Protein AF-A0A317KFL9-F1 (afdb_monomer)

pLDDT: mean 91.04, std 8.73, range [56.0, 98.06]

Nearest PDB structures (foldseek):
  8q3k-assembly1_C  TM=4.681E-01  e=5.231E-02  African swine fever virus BA71V
  2qsr-assembly1_A  TM=5.604E-01  e=4.562E-01  Streptococcus pneumoniae R6
  6ofq-assembly1_A  TM=3.451E-01  e=5.900E-02  Helicobacter pylori SS1
  7ofz-assembly2_A  TM=4.888E-01  e=5.804E-01  Haemophilus influenzae 86-028NP
  5k9f-assembly1_A  TM=3.142E-01  e=2.459E+00  Paraburkholderia xenovorans LB400

Mean predicted aligned error: 4.04 Å

Structure (mmCIF, N/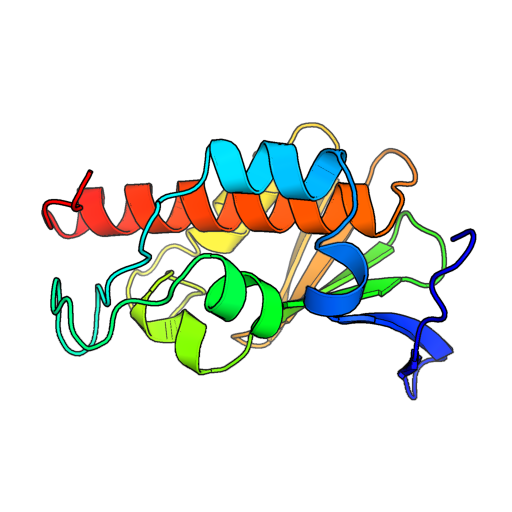CA/C/O backbone):
data_AF-A0A317KFL9-F1
#
_entry.id   AF-A0A317KFL9-F1
#
loop_
_atom_site.group_PDB
_atom_site.id
_atom_site.type_symbol
_atom_site.label_atom_id
_atom_site.label_alt_id
_atom_site.label_comp_id
_atom_site.label_asym_id
_atom_site.label_entity_id
_atom_site.label_seq_id
_atom_site.pdbx_PDB_ins_code
_atom_site.Cartn_x
_atom_site.Cartn_y
_atom_site.Cartn_z
_atom_site.occupancy
_atom_site.B_iso_or_equiv
_atom_site.auth_seq_id
_atom_site.auth_comp_id
_atom_site.auth_asym_id
_atom_site.auth_atom_id
_atom_site.pdbx_PDB_model_num
ATOM 1 N N . MET A 1 1 ? 5.208 6.339 -17.687 1.00 72.38 1 MET A N 1
ATOM 2 C CA . MET A 1 1 ? 3.810 6.083 -18.133 1.00 72.38 1 MET A CA 1
ATOM 3 C C . MET A 1 1 ? 3.265 7.287 -18.900 1.00 72.38 1 MET A C 1
ATOM 5 O O . MET A 1 1 ? 3.718 8.389 -18.623 1.00 72.38 1 MET A O 1
ATOM 9 N N . PRO A 1 2 ? 2.286 7.146 -19.816 1.00 74.88 2 PRO A N 1
ATOM 10 C CA . PRO A 1 2 ? 1.700 8.299 -20.504 1.00 74.88 2 PRO A CA 1
ATOM 11 C C . PRO A 1 2 ? 1.045 9.293 -19.529 1.00 74.88 2 PRO A C 1
ATOM 13 O O . PRO A 1 2 ? 0.145 8.925 -18.770 1.00 74.88 2 PRO A O 1
ATOM 16 N N . GLY A 1 3 ? 1.491 10.551 -19.559 1.00 77.56 3 GLY A N 1
ATOM 17 C CA . GLY A 1 3 ? 0.897 11.655 -18.794 1.00 77.56 3 GLY A CA 1
ATOM 18 C C . GLY A 1 3 ? 1.253 11.715 -17.304 1.00 77.56 3 GLY A C 1
ATOM 19 O O . GLY A 1 3 ? 0.656 12.516 -16.598 1.00 77.56 3 GLY A O 1
ATOM 20 N N . VAL A 1 4 ? 2.190 10.891 -16.822 1.00 84.75 4 VAL A N 1
ATOM 21 C CA . VAL A 1 4 ? 2.747 10.984 -15.459 1.00 84.75 4 VAL A CA 1
ATOM 22 C C . VAL A 1 4 ? 4.265 10.986 -15.566 1.00 84.75 4 VAL A C 1
ATOM 24 O O . VAL A 1 4 ? 4.839 10.050 -16.130 1.00 84.75 4 VAL A O 1
ATOM 27 N N . SER A 1 5 ? 4.884 12.036 -15.034 1.00 88.50 5 SER A N 1
ATOM 28 C CA . SER A 1 5 ? 6.337 12.180 -14.966 1.00 88.50 5 SER A CA 1
ATOM 29 C C . SER A 1 5 ? 6.821 11.731 -13.588 1.00 88.50 5 SER A C 1
ATOM 31 O O . SER A 1 5 ? 6.360 12.313 -12.606 1.00 88.50 5 SER A O 1
ATOM 33 N N . PRO A 1 6 ? 7.706 10.725 -13.498 1.00 91.88 6 PRO A N 1
ATOM 34 C CA . PRO A 1 6 ? 8.321 10.354 -12.232 1.00 91.88 6 PRO A CA 1
ATOM 35 C C . PRO A 1 6 ? 9.338 11.406 -11.778 1.00 91.88 6 PRO A C 1
ATOM 37 O O . PRO A 1 6 ? 9.887 12.153 -12.599 1.00 91.88 6 PRO A O 1
ATOM 40 N N . SER A 1 7 ? 9.625 11.433 -10.480 1.00 91.94 7 SER A N 1
ATOM 41 C CA . SER A 1 7 ? 10.897 11.955 -9.979 1.00 91.94 7 SER A CA 1
ATOM 42 C C . SER A 1 7 ? 11.996 10.918 -10.222 1.00 91.94 7 SER A C 1
ATOM 44 O O . SER A 1 7 ? 11.726 9.759 -10.541 1.00 91.94 7 SER A O 1
ATOM 46 N N . ARG A 1 8 ? 13.261 11.335 -10.124 1.00 91.06 8 ARG A N 1
ATOM 47 C CA . ARG A 1 8 ? 14.389 10.415 -10.272 1.00 91.06 8 ARG A CA 1
ATOM 48 C C . ARG A 1 8 ? 15.178 10.336 -8.981 1.00 91.06 8 ARG A C 1
ATOM 50 O O . ARG A 1 8 ? 15.682 11.358 -8.515 1.00 91.06 8 ARG A O 1
ATOM 57 N N . SER A 1 9 ? 15.316 9.126 -8.456 1.00 88.19 9 SER A N 1
ATOM 58 C CA . SER A 1 9 ? 16.104 8.865 -7.258 1.00 88.19 9 SER A CA 1
ATOM 59 C C . SER A 1 9 ? 17.596 9.083 -7.519 1.00 88.19 9 SER A C 1
ATOM 61 O O . SER A 1 9 ? 18.064 9.042 -8.664 1.00 88.19 9 SER A O 1
ATOM 63 N N . TYR A 1 10 ? 18.387 9.247 -6.453 1.00 78.94 10 TYR A N 1
ATOM 64 C CA . TYR A 1 10 ? 19.853 9.311 -6.559 1.00 78.94 10 TYR A CA 1
ATOM 65 C C . TYR A 1 10 ? 20.453 8.048 -7.204 1.00 78.94 10 TYR A C 1
ATOM 67 O O . TYR A 1 10 ? 21.476 8.109 -7.882 1.00 78.94 10 TYR A O 1
ATOM 75 N N . GLN A 1 11 ? 19.782 6.907 -7.038 1.00 80.06 11 GLN A N 1
ATOM 76 C CA . GLN A 1 11 ? 20.177 5.620 -7.611 1.00 80.06 11 GLN A CA 1
ATOM 77 C C . GLN A 1 11 ? 19.700 5.452 -9.066 1.00 80.06 11 GL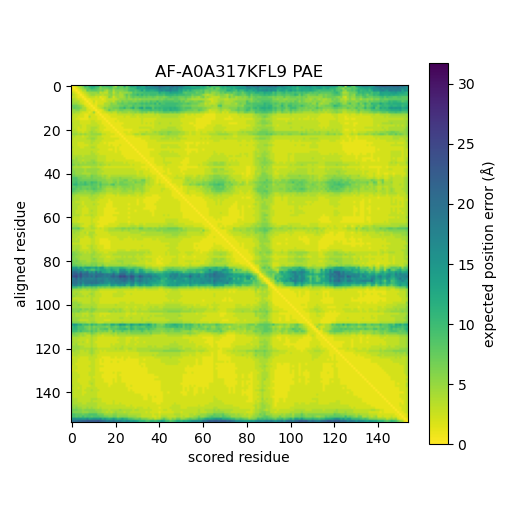N A C 1
ATOM 79 O O . GLN A 1 11 ? 19.925 4.415 -9.687 1.00 80.06 11 GLN A O 1
ATOM 84 N N . GLY A 1 12 ? 19.057 6.478 -9.631 1.00 87.62 12 GLY A N 1
ATOM 85 C CA . GLY A 1 12 ? 18.637 6.534 -11.026 1.00 87.62 12 GLY A CA 1
ATOM 86 C C . GLY A 1 12 ? 17.289 5.882 -11.319 1.00 87.62 12 GLY A C 1
ATOM 87 O O . GLY A 1 12 ? 16.972 5.745 -12.505 1.00 87.62 12 GLY A O 1
ATOM 88 N N . TRP A 1 13 ? 16.528 5.513 -10.285 1.00 91.69 13 TRP A N 1
ATOM 89 C CA . TRP A 1 13 ? 15.209 4.887 -10.397 1.00 91.69 13 TRP A CA 1
ATOM 90 C C . TRP A 1 13 ? 14.130 5.937 -10.648 1.00 91.69 13 TRP A C 1
ATOM 92 O O . TRP A 1 13 ? 14.246 7.067 -10.175 1.00 91.69 13 TRP A O 1
ATOM 102 N N . ASP A 1 14 ? 13.091 5.549 -11.380 1.00 95.25 14 ASP A N 1
ATOM 103 C CA . ASP A 1 14 ? 11.888 6.353 -11.556 1.00 95.25 14 ASP A CA 1
ATOM 104 C C . ASP A 1 14 ? 10.980 6.157 -10.337 1.00 95.25 14 ASP A C 1
ATOM 106 O O . ASP A 1 14 ? 10.535 5.038 -10.074 1.00 95.25 14 ASP A O 1
ATOM 110 N N . GLU A 1 15 ? 10.696 7.238 -9.619 1.00 96.12 15 GLU A N 1
ATOM 111 C CA . GLU A 1 15 ? 9.863 7.264 -8.416 1.00 96.12 15 GLU A CA 1
ATOM 112 C C . GLU A 1 15 ? 8.511 7.930 -8.692 1.00 96.12 15 GLU A C 1
ATOM 114 O O . GLU A 1 15 ? 8.403 8.922 -9.420 1.00 96.12 15 GLU A O 1
ATOM 119 N N . TYR A 1 16 ? 7.460 7.355 -8.116 1.00 96.31 16 TYR A N 1
ATOM 120 C CA . TYR A 1 16 ? 6.084 7.786 -8.293 1.00 96.31 16 TYR A CA 1
ATOM 121 C C . TYR A 1 16 ? 5.406 7.895 -6.930 1.00 96.31 16 TYR A C 1
ATOM 123 O O . TYR A 1 16 ? 5.142 6.880 -6.283 1.00 96.31 16 TYR A O 1
ATOM 131 N N .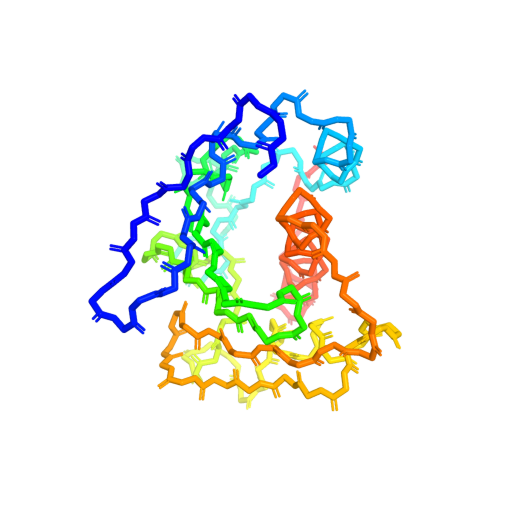 ASP A 1 17 ? 5.073 9.119 -6.534 1.00 96.25 17 ASP A N 1
ATOM 132 C CA . ASP A 1 17 ? 4.255 9.360 -5.348 1.00 96.25 17 ASP A CA 1
ATOM 133 C C . ASP A 1 17 ? 2.807 8.940 -5.612 1.00 96.25 17 ASP A C 1
ATOM 135 O O . ASP A 1 17 ? 2.249 9.191 -6.691 1.00 96.25 17 ASP A O 1
ATOM 139 N N . GLY A 1 18 ? 2.169 8.327 -4.617 1.00 96.06 18 GLY A N 1
ATOM 140 C CA . GLY A 1 18 ? 0.814 7.797 -4.733 1.00 96.06 18 GLY A CA 1
ATOM 141 C C . GLY A 1 18 ? -0.224 8.793 -5.271 1.00 96.06 18 GLY A C 1
ATOM 142 O O . GLY A 1 18 ? -1.002 8.413 -6.159 1.00 96.06 18 GLY A O 1
ATOM 143 N N . PRO A 1 19 ? -0.223 10.084 -4.872 1.00 96.12 19 PRO A N 1
ATOM 144 C CA . PRO A 1 19 ? -1.169 11.068 -5.395 1.00 96.12 19 PRO A CA 1
ATOM 145 C C . PRO A 1 19 ? -1.099 11.257 -6.917 1.00 96.12 19 PRO A C 1
ATOM 147 O O . PRO A 1 19 ? -2.136 11.479 -7.547 1.00 96.12 19 PRO A O 1
ATOM 150 N N . LEU A 1 20 ? 0.078 11.092 -7.537 1.00 94.50 20 LEU A N 1
ATOM 151 C CA . LEU A 1 20 ? 0.252 11.195 -8.996 1.00 94.50 20 LEU A CA 1
ATOM 152 C C . LEU A 1 20 ? -0.481 10.084 -9.760 1.00 94.50 20 LEU A C 1
ATOM 154 O O . LEU A 1 20 ? -0.744 10.205 -10.961 1.00 94.50 20 LEU A O 1
ATOM 158 N N . LEU A 1 21 ? -0.802 8.989 -9.074 1.00 94.31 21 LEU A N 1
ATOM 159 C CA . LEU A 1 21 ? -1.409 7.789 -9.640 1.00 94.31 21 LEU A CA 1
ATOM 160 C C . LEU A 1 21 ? -2.875 7.600 -9.217 1.00 94.31 21 LEU A C 1
ATOM 162 O O . LEU A 1 21 ? -3.555 6.738 -9.772 1.00 94.31 21 LEU A O 1
ATOM 166 N N . SER A 1 22 ? -3.386 8.437 -8.312 1.00 91.69 22 SER A N 1
ATOM 167 C CA . SER A 1 22 ? -4.754 8.386 -7.764 1.00 91.69 22 SER A CA 1
ATOM 168 C C . SER A 1 22 ? -5.861 8.328 -8.830 1.00 91.69 22 SER A C 1
ATOM 170 O O . SER A 1 22 ? -6.824 7.575 -8.699 1.00 91.69 22 SER A O 1
ATOM 172 N N . GLY A 1 23 ? -5.703 9.063 -9.937 1.00 90.50 23 GLY A N 1
ATOM 173 C CA . GLY A 1 23 ? -6.673 9.114 -11.039 1.00 90.50 23 GLY A CA 1
ATOM 174 C C . GLY A 1 23 ? -6.691 7.882 -11.954 1.00 90.50 23 GLY A C 1
ATOM 175 O O . GLY A 1 23 ? -7.423 7.863 -12.946 1.00 90.50 23 GLY A O 1
ATOM 176 N N . ARG A 1 24 ? -5.867 6.861 -11.690 1.00 95.56 24 ARG A N 1
ATOM 177 C CA . ARG A 1 24 ? -5.803 5.639 -12.504 1.00 95.56 24 ARG A CA 1
ATOM 178 C C . ARG A 1 24 ? -6.871 4.646 -12.061 1.00 95.56 24 ARG A C 1
ATOM 180 O O . ARG A 1 24 ? -7.046 4.389 -10.875 1.00 95.56 24 ARG A O 1
ATOM 187 N N . SER A 1 25 ? -7.550 4.028 -13.028 1.00 96.31 25 SER A N 1
ATOM 188 C CA . SER A 1 25 ? -8.648 3.087 -12.763 1.00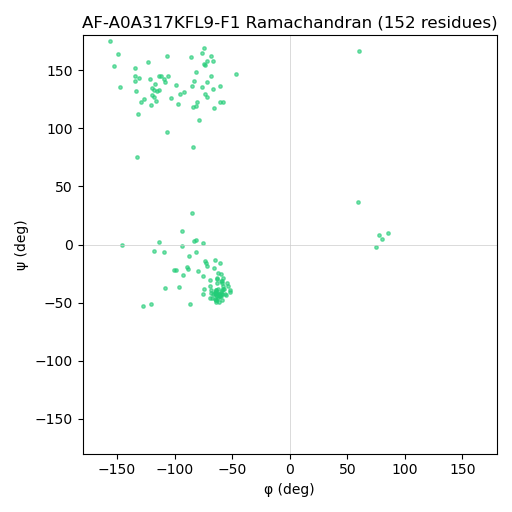 96.31 25 SER A CA 1
ATOM 189 C C . SER A 1 25 ? -8.226 1.902 -11.892 1.00 96.31 25 SER A C 1
ATOM 191 O O . SER A 1 25 ? -9.005 1.459 -11.055 1.00 96.31 25 SER A O 1
ATOM 193 N N . THR A 1 26 ? -6.995 1.413 -12.059 1.00 96.62 26 THR A N 1
ATOM 194 C CA . THR A 1 26 ? -6.427 0.321 -11.253 1.00 96.62 26 THR A CA 1
ATOM 195 C C . THR A 1 26 ? -6.320 0.708 -9.776 1.00 96.62 26 THR A C 1
ATOM 197 O O . THR A 1 26 ? -6.768 -0.040 -8.909 1.00 96.62 26 THR A O 1
ATOM 200 N N . VAL A 1 27 ? -5.806 1.910 -9.499 1.00 97.19 27 VAL A N 1
ATOM 201 C CA . VAL A 1 27 ? -5.646 2.451 -8.141 1.00 97.19 27 VAL A CA 1
ATOM 202 C C . VAL A 1 27 ? -7.012 2.728 -7.519 1.00 97.19 27 VAL A C 1
ATOM 204 O O . VAL A 1 27 ? -7.286 2.281 -6.409 1.00 97.19 27 VAL A O 1
ATOM 207 N N . ALA A 1 28 ? -7.919 3.362 -8.266 1.00 96.56 28 ALA A N 1
ATOM 208 C CA . ALA A 1 28 ? -9.287 3.610 -7.815 1.00 96.56 28 ALA A CA 1
ATOM 209 C C . ALA A 1 28 ? -10.032 2.311 -7.452 1.00 96.56 28 ALA A C 1
ATOM 211 O O . ALA A 1 28 ? -10.768 2.268 -6.466 1.00 96.56 28 ALA A O 1
ATOM 212 N N . ALA A 1 29 ? -9.826 1.232 -8.216 1.00 97.38 29 ALA A N 1
ATOM 213 C CA . ALA A 1 29 ? -10.423 -0.067 -7.924 1.00 97.38 29 ALA A CA 1
ATOM 214 C C . ALA A 1 29 ? -9.855 -0.707 -6.646 1.00 97.38 29 ALA A C 1
ATOM 216 O O . ALA A 1 29 ? -10.622 -1.304 -5.890 1.00 97.38 29 ALA A O 1
ATOM 217 N N . ALA A 1 30 ? -8.545 -0.591 -6.397 1.00 97.56 30 ALA A N 1
ATOM 218 C CA . ALA A 1 30 ? -7.925 -1.049 -5.150 1.00 97.56 30 ALA A CA 1
ATOM 219 C C . ALA A 1 30 ? -8.446 -0.254 -3.948 1.00 97.56 30 ALA A C 1
ATOM 221 O O . ALA A 1 30 ? -8.958 -0.834 -2.992 1.00 97.56 30 ALA A O 1
ATOM 222 N N . LEU A 1 31 ? -8.468 1.077 -4.055 1.00 96.50 31 LEU A N 1
ATOM 223 C CA . LEU A 1 31 ? -9.039 1.947 -3.030 1.00 96.50 31 LEU A CA 1
ATOM 224 C C . LEU A 1 31 ? -10.502 1.625 -2.734 1.00 96.50 31 LEU A C 1
ATOM 226 O O . LEU A 1 31 ? -10.901 1.639 -1.577 1.00 96.50 31 LEU A O 1
ATOM 230 N N . ALA A 1 32 ? -11.314 1.289 -3.739 1.00 95.94 32 ALA A N 1
ATOM 231 C CA . ALA A 1 32 ? -12.709 0.917 -3.514 1.00 95.94 32 ALA A CA 1
ATOM 232 C C . ALA A 1 32 ? -12.866 -0.310 -2.592 1.00 95.94 32 ALA A C 1
ATOM 234 O O . ALA A 1 32 ? -13.846 -0.369 -1.847 1.00 95.94 32 ALA A O 1
ATOM 235 N N . ARG A 1 33 ? -11.905 -1.249 -2.613 1.00 95.38 33 ARG A N 1
ATOM 236 C CA . ARG A 1 33 ? -11.854 -2.447 -1.750 1.00 95.38 33 ARG A CA 1
ATOM 237 C C . ARG A 1 33 ? -11.127 -2.220 -0.420 1.00 95.38 33 ARG A C 1
ATOM 239 O O . ARG A 1 33 ? -11.288 -3.018 0.510 1.00 95.38 33 ARG A O 1
ATOM 246 N N . ALA A 1 34 ? -10.308 -1.177 -0.334 1.00 95.56 34 ALA A N 1
ATOM 247 C CA . ALA A 1 34 ? -9.597 -0.804 0.881 1.00 95.56 34 ALA A CA 1
ATOM 248 C C . ALA A 1 34 ? -10.575 -0.342 1.978 1.00 95.56 34 ALA A C 1
ATOM 250 O O . ALA A 1 34 ? -11.689 0.097 1.661 1.00 95.56 34 ALA A O 1
ATOM 251 N N . PRO A 1 35 ? -10.188 -0.396 3.264 1.00 94.75 35 PRO A N 1
ATOM 252 C CA . PRO A 1 35 ? -10.887 0.326 4.321 1.00 94.75 35 PRO A CA 1
ATOM 253 C C . PRO A 1 35 ? -11.174 1.780 3.921 1.00 94.75 35 PRO A C 1
ATOM 255 O O . PRO A 1 35 ? -10.427 2.406 3.161 1.00 94.75 35 PRO A O 1
ATOM 258 N N . ARG A 1 36 ? -12.300 2.326 4.385 1.00 92.88 36 ARG A N 1
ATOM 259 C CA . ARG A 1 36 ? -12.594 3.758 4.198 1.00 92.88 36 ARG A CA 1
ATOM 260 C C . ARG A 1 36 ? -11.669 4.625 5.037 1.00 92.88 36 ARG A C 1
ATOM 262 O O . ARG A 1 36 ? -11.297 5.714 4.606 1.00 92.88 36 ARG A O 1
ATOM 269 N N . ARG A 1 37 ? -11.341 4.119 6.222 1.00 93.88 37 ARG A N 1
ATOM 270 C CA . ARG A 1 37 ? -10.421 4.702 7.182 1.00 93.88 37 ARG A CA 1
ATOM 271 C C . ARG A 1 37 ? -9.493 3.622 7.694 1.00 93.88 37 ARG A C 1
ATOM 273 O O . ARG A 1 37 ? -9.920 2.494 7.926 1.00 93.88 37 ARG A O 1
ATOM 280 N N . PHE A 1 38 ? -8.248 4.006 7.859 1.00 95.31 38 PHE A N 1
ATOM 281 C CA . PHE A 1 38 ? -7.189 3.196 8.412 1.00 95.31 38 PHE A CA 1
ATOM 282 C C . PHE A 1 38 ? -6.907 3.732 9.812 1.00 95.31 38 PHE A C 1
ATOM 284 O O . PHE A 1 38 ? -6.262 4.765 9.961 1.00 95.31 38 PHE A O 1
ATOM 291 N N . VAL A 1 39 ? -7.500 3.097 10.822 1.00 94.69 39 VAL A N 1
ATOM 292 C CA . VAL A 1 39 ? -7.388 3.551 12.217 1.00 94.69 39 VAL A CA 1
ATOM 293 C C . VAL A 1 39 ? -6.005 3.237 12.780 1.00 94.69 39 VAL A C 1
ATOM 295 O O . VAL A 1 39 ? -5.352 2.290 12.343 1.00 94.69 39 VAL A O 1
ATOM 298 N N . ASP A 1 40 ? -5.574 4.007 13.770 1.00 92.94 40 ASP A N 1
ATOM 299 C CA . ASP A 1 40 ? -4.423 3.634 14.585 1.00 92.94 40 ASP A CA 1
ATOM 300 C C . ASP A 1 40 ? -4.720 2.298 15.293 1.00 92.94 40 ASP A C 1
ATOM 302 O O . ASP A 1 40 ? -5.835 2.064 15.766 1.00 92.94 40 ASP A O 1
ATOM 306 N N . LEU A 1 41 ? -3.757 1.379 15.311 1.00 92.00 41 LEU A N 1
ATOM 307 C CA . LEU A 1 41 ? -3.868 0.070 15.954 1.00 92.00 41 LEU A CA 1
ATOM 308 C C . LEU A 1 41 ? -2.850 -0.126 17.084 1.00 92.00 41 LEU A C 1
ATOM 310 O O . LEU A 1 41 ? -2.911 -1.147 17.768 1.00 92.00 41 LEU A O 1
ATOM 314 N N . VAL A 1 42 ? -1.922 0.811 17.286 1.00 87.75 42 VAL A N 1
ATOM 315 C CA . VAL A 1 42 ? -0.718 0.606 18.103 1.00 87.75 42 VAL A CA 1
ATOM 316 C C . VAL A 1 42 ? -0.556 1.681 19.168 1.00 87.75 42 VAL A C 1
ATOM 318 O O . VAL A 1 42 ? -0.371 1.343 20.337 1.00 87.75 42 VAL A O 1
ATOM 321 N N . VAL A 1 43 ? -0.588 2.958 18.785 1.00 86.62 43 VAL A N 1
ATOM 322 C CA . VAL A 1 43 ? -0.295 4.080 19.688 1.00 86.62 43 VAL A CA 1
ATOM 323 C C . VAL A 1 43 ? -1.564 4.487 20.427 1.00 86.62 43 VAL A C 1
ATOM 325 O O . VAL A 1 43 ? -1.572 4.511 21.658 1.00 86.62 43 VAL A O 1
ATOM 328 N N . GLU A 1 44 ? -2.652 4.711 19.690 1.00 88.19 44 GLU A N 1
ATOM 329 C CA . GLU A 1 44 ? -3.979 5.031 20.231 1.00 88.19 44 GLU A CA 1
ATOM 330 C C . GLU A 1 44 ? -5.048 4.164 19.537 1.00 88.19 44 GLU A C 1
ATOM 332 O O . GLU A 1 44 ? -5.785 4.625 18.661 1.00 88.19 44 GLU A O 1
ATOM 337 N N . PRO A 1 45 ? -5.128 2.867 19.896 1.00 87.81 45 PRO A N 1
ATOM 338 C CA . PRO A 1 45 ? -5.888 1.885 19.134 1.00 87.81 45 PRO A CA 1
ATOM 339 C C . PRO A 1 45 ? -7.374 2.225 18.968 1.00 87.81 45 PR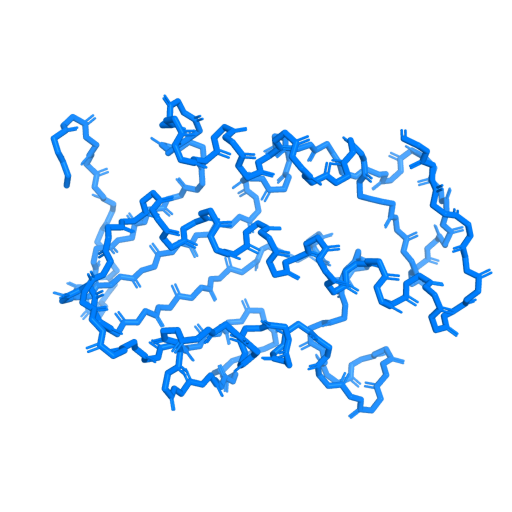O A C 1
ATOM 341 O O . PRO A 1 45 ? -8.121 2.332 19.943 1.00 87.81 45 PRO A O 1
ATOM 344 N N . GLY A 1 46 ? -7.816 2.302 17.714 1.00 84.00 46 GLY A N 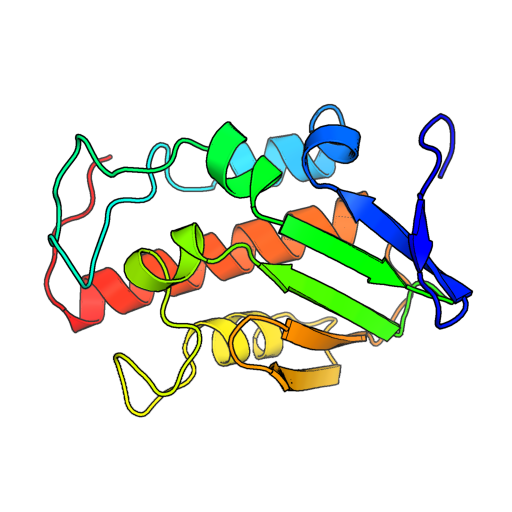1
ATOM 345 C CA . GLY A 1 46 ? -9.199 2.564 17.328 1.00 84.00 46 GLY A CA 1
ATOM 346 C C . GLY A 1 46 ? -9.609 4.036 17.373 1.00 84.00 46 GLY A C 1
ATOM 347 O O . GLY A 1 46 ? -10.786 4.312 17.132 1.00 84.00 46 GLY A O 1
ATOM 348 N N . ASP A 1 47 ? -8.691 4.969 17.655 1.00 87.69 47 ASP A N 1
ATOM 349 C CA . ASP A 1 47 ? -9.017 6.396 17.675 1.00 87.69 47 ASP A CA 1
ATOM 350 C C . ASP A 1 47 ? -9.395 6.895 16.260 1.00 87.69 47 ASP A C 1
ATOM 352 O O . ASP A 1 47 ? -8.579 6.845 15.330 1.00 87.69 47 ASP A O 1
ATOM 356 N N . PRO A 1 48 ? -10.638 7.372 16.050 1.00 86.00 48 PRO A N 1
ATOM 357 C CA . PRO A 1 48 ? -11.081 7.868 14.755 1.00 86.00 48 PRO A CA 1
ATOM 358 C C . PRO A 1 48 ? -10.464 9.218 14.354 1.00 86.00 48 PRO A C 1
ATOM 360 O O . PRO A 1 48 ? -10.538 9.554 13.171 1.00 86.00 48 PRO A O 1
ATOM 363 N N . GLU A 1 49 ? -9.912 10.000 15.287 1.00 89.12 49 GLU A N 1
ATOM 364 C CA . GLU A 1 49 ? -9.265 11.294 15.012 1.00 89.12 49 GLU A CA 1
ATOM 365 C C . GLU A 1 49 ? -7.878 11.123 14.384 1.00 89.12 49 GLU A C 1
ATOM 367 O O . GLU A 1 49 ? -7.446 11.974 13.607 1.00 89.12 49 GLU A O 1
ATOM 372 N N . LEU A 1 50 ? -7.221 9.995 14.660 1.00 89.62 50 LEU A N 1
ATOM 373 C CA . LEU A 1 50 ? -5.922 9.622 14.092 1.00 89.62 50 LEU A CA 1
ATOM 374 C C . LEU A 1 50 ? -6.047 8.754 12.834 1.00 89.62 50 LEU A C 1
ATOM 376 O O . LEU A 1 50 ? -5.049 8.374 12.226 1.00 89.62 50 LEU A O 1
ATOM 380 N N . ALA A 1 51 ? -7.274 8.423 12.431 1.00 93.56 51 ALA A N 1
ATOM 381 C CA . ALA A 1 51 ? -7.511 7.529 11.315 1.00 93.56 51 ALA A CA 1
ATOM 382 C C . ALA A 1 51 ? -7.168 8.186 9.971 1.00 93.56 51 ALA A C 1
ATOM 384 O O . ALA A 1 51 ? -7.721 9.227 9.608 1.00 93.56 51 ALA A O 1
ATOM 385 N N . LEU A 1 52 ? -6.337 7.511 9.180 1.00 95.75 52 LEU A N 1
ATOM 386 C CA . LEU A 1 52 ? -5.958 7.961 7.847 1.00 95.75 52 LEU A CA 1
ATOM 387 C C . LEU A 1 52 ? -7.089 7.705 6.848 1.00 95.75 52 LEU A C 1
ATOM 389 O O . LEU A 1 52 ? -7.696 6.626 6.812 1.00 95.75 52 LEU A O 1
ATOM 393 N N . SER A 1 53 ? -7.376 8.694 6.005 1.00 95.81 53 SER A N 1
ATOM 394 C CA . SER A 1 53 ? -8.242 8.509 4.845 1.00 95.81 53 SER A CA 1
ATOM 395 C C . SER A 1 53 ? -7.518 7.739 3.735 1.00 95.81 53 SER A C 1
ATOM 397 O O . SER A 1 53 ? -6.306 7.540 3.751 1.00 95.81 53 SER A O 1
ATOM 399 N N . ARG A 1 54 ? -8.266 7.319 2.713 1.00 95.88 54 ARG A N 1
ATOM 400 C CA . ARG A 1 54 ? -7.691 6.709 1.502 1.00 95.88 54 ARG A CA 1
ATOM 401 C C . ARG A 1 54 ? -6.710 7.632 0.775 1.00 95.88 54 ARG A C 1
ATOM 403 O O . ARG A 1 54 ? -5.753 7.137 0.188 1.00 95.88 54 ARG A O 1
ATOM 410 N N . ASP A 1 55 ? -6.955 8.939 0.816 1.00 96.44 55 ASP A N 1
ATOM 411 C CA . ASP A 1 55 ? -6.078 9.927 0.190 1.00 96.44 55 ASP A CA 1
ATOM 412 C C . ASP A 1 55 ? -4.793 10.107 1.009 1.00 96.44 55 ASP A C 1
ATOM 414 O O . ASP A 1 55 ? -3.716 10.178 0.421 1.00 96.44 55 ASP A O 1
ATOM 418 N N . ASP A 1 56 ? -4.889 10.074 2.343 1.00 96.88 56 ASP A N 1
ATOM 419 C CA . ASP A 1 56 ? -3.719 10.110 3.234 1.00 96.88 56 ASP A CA 1
ATOM 420 C C . ASP A 1 56 ? -2.848 8.862 3.038 1.00 96.88 56 ASP A C 1
ATOM 422 O O . ASP A 1 56 ? -1.639 8.970 2.864 1.00 96.88 56 ASP A O 1
ATOM 426 N N . VAL A 1 57 ? -3.465 7.677 2.943 1.00 96.12 57 VAL A N 1
ATOM 427 C CA . VAL A 1 57 ? -2.740 6.431 2.640 1.00 96.12 57 VAL A CA 1
ATOM 428 C C . VAL A 1 57 ? -2.035 6.504 1.290 1.00 96.12 57 VAL A C 1
ATOM 430 O O . VAL A 1 57 ? -0.904 6.047 1.173 1.00 96.12 57 VAL A O 1
ATOM 433 N N . LEU A 1 58 ? -2.659 7.082 0.258 1.00 96.69 58 LEU A N 1
ATOM 434 C CA . LEU A 1 58 ? -1.966 7.288 -1.014 1.00 96.69 58 LEU A CA 1
ATOM 435 C C . LEU A 1 58 ? -0.798 8.268 -0.880 1.00 96.69 58 LEU A C 1
ATOM 437 O O . LEU A 1 58 ? 0.248 8.031 -1.478 1.00 96.69 58 LEU A O 1
ATOM 441 N N . ALA A 1 59 ? -0.977 9.364 -0.144 1.00 97.00 59 ALA A N 1
ATOM 442 C CA . ALA A 1 59 ? 0.072 10.354 0.082 1.00 97.00 59 ALA A CA 1
ATOM 443 C C . ALA A 1 59 ? 1.275 9.772 0.839 1.00 97.00 59 ALA A C 1
ATOM 445 O O . ALA A 1 59 ? 2.400 10.198 0.596 1.00 97.00 59 ALA A O 1
ATOM 446 N N . ALA A 1 60 ? 1.042 8.762 1.674 1.00 96.81 60 ALA A N 1
ATOM 447 C CA . ALA A 1 60 ? 2.064 8.073 2.446 1.00 96.81 60 ALA A CA 1
ATOM 448 C C . ALA A 1 60 ? 2.846 6.999 1.663 1.00 96.81 60 ALA A C 1
ATOM 450 O O . ALA A 1 60 ? 3.657 6.302 2.268 1.00 96.81 60 ALA A O 1
ATOM 451 N N . ILE A 1 61 ? 2.607 6.815 0.356 1.00 97.44 61 ILE A N 1
ATOM 452 C CA . ILE A 1 61 ? 3.264 5.776 -0.454 1.00 97.44 61 ILE A CA 1
ATOM 453 C C . ILE A 1 61 ? 4.064 6.404 -1.595 1.00 97.44 61 ILE A C 1
ATOM 455 O O . ILE A 1 61 ? 3.510 7.104 -2.446 1.00 97.44 61 ILE A O 1
ATOM 459 N N . THR A 1 62 ? 5.331 6.010 -1.708 1.00 97.06 62 THR A N 1
ATOM 460 C CA . THR A 1 62 ? 6.147 6.214 -2.912 1.00 97.06 62 THR A CA 1
ATOM 461 C C . THR A 1 62 ? 6.593 4.859 -3.454 1.00 97.06 62 THR A C 1
ATOM 463 O O . THR A 1 62 ? 7.025 3.987 -2.700 1.00 97.06 62 THR A O 1
ATOM 466 N N . VAL A 1 63 ? 6.489 4.663 -4.772 1.00 97.12 63 VAL A N 1
ATOM 467 C CA . VAL A 1 63 ? 6.992 3.457 -5.447 1.00 97.12 63 VAL A CA 1
ATOM 468 C C . VAL A 1 63 ? 8.086 3.802 -6.449 1.00 97.12 63 VAL A C 1
ATOM 470 O O . VAL A 1 63 ? 7.924 4.718 -7.253 1.00 97.12 63 VAL A O 1
ATOM 473 N N . GLY A 1 64 ? 9.190 3.060 -6.429 1.00 95.88 64 GLY A N 1
ATOM 474 C CA . GLY A 1 64 ? 10.344 3.274 -7.300 1.00 95.88 64 GLY A CA 1
ATOM 475 C C . GLY A 1 64 ? 10.659 2.057 -8.161 1.00 95.88 64 GLY A C 1
ATOM 476 O O . GLY A 1 64 ? 10.552 0.928 -7.695 1.00 95.88 64 GLY A O 1
ATOM 477 N N . THR A 1 65 ? 11.079 2.255 -9.413 1.00 95.88 65 THR A N 1
ATOM 478 C CA . THR A 1 65 ? 11.586 1.164 -10.265 1.00 95.88 65 THR A CA 1
ATOM 479 C C . THR A 1 65 ? 12.584 1.639 -11.315 1.00 95.88 65 THR A C 1
ATOM 481 O O . 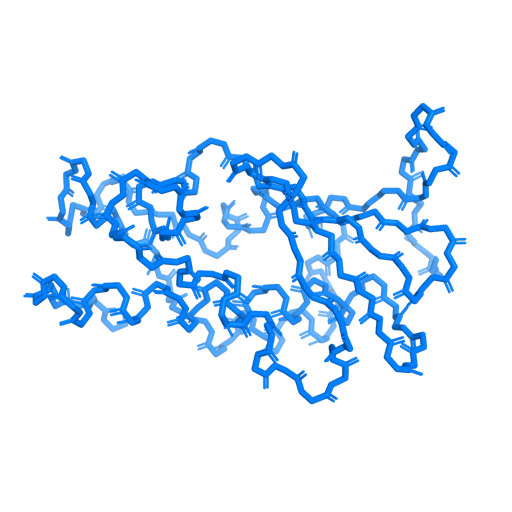THR A 1 65 ? 12.527 2.777 -11.777 1.00 95.88 65 THR A O 1
ATOM 484 N N . GLY A 1 66 ? 13.479 0.747 -11.744 1.00 90.00 66 GLY A N 1
ATOM 485 C CA . GLY A 1 66 ? 14.299 0.943 -12.945 1.00 90.00 66 GLY A CA 1
ATOM 486 C C . GLY A 1 66 ? 13.798 0.193 -14.187 1.00 90.00 66 GLY A C 1
ATOM 487 O O . GLY A 1 66 ? 14.149 0.562 -15.306 1.00 90.00 66 GLY A O 1
ATOM 488 N N . ASP A 1 67 ? 13.005 -0.868 -14.015 1.00 91.50 67 ASP A N 1
ATOM 489 C CA . ASP A 1 67 ? 12.717 -1.850 -15.075 1.00 91.50 67 ASP A CA 1
ATOM 490 C C . ASP A 1 67 ? 11.291 -2.442 -15.040 1.00 91.50 67 ASP A C 1
ATOM 492 O O . ASP A 1 67 ? 10.935 -3.276 -15.878 1.00 91.50 67 ASP A O 1
ATOM 496 N N . GLY A 1 68 ? 10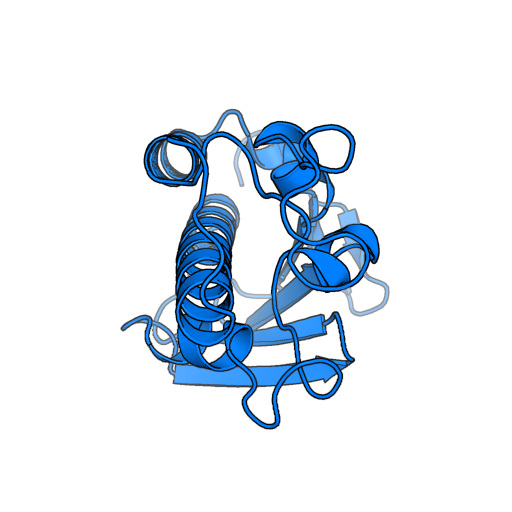.464 -2.028 -14.078 1.00 93.75 68 GLY A N 1
ATOM 497 C CA . GLY A 1 68 ? 9.115 -2.537 -13.846 1.00 93.75 68 GLY A CA 1
ATOM 498 C C . GLY A 1 68 ? 9.053 -3.926 -13.203 1.00 93.75 68 GLY A C 1
ATOM 499 O O . GLY A 1 68 ? 7.953 -4.409 -12.937 1.00 93.75 68 GLY A O 1
ATOM 500 N N . ARG A 1 69 ? 10.187 -4.584 -12.938 1.00 96.62 69 ARG A N 1
ATOM 501 C CA . ARG A 1 69 ? 10.272 -5.902 -12.280 1.00 96.62 69 ARG A CA 1
ATOM 502 C C . ARG A 1 69 ? 10.823 -5.800 -10.868 1.00 96.62 69 ARG A C 1
ATOM 504 O O . ARG A 1 69 ? 10.367 -6.538 -10.001 1.00 96.62 69 ARG A O 1
ATOM 511 N N . SER A 1 70 ? 11.782 -4.909 -10.670 1.00 96.44 70 SER A N 1
ATOM 512 C CA . SER A 1 70 ? 12.420 -4.616 -9.396 1.00 96.44 70 SER A CA 1
ATOM 513 C C . SER A 1 70 ? 11.847 -3.312 -8.872 1.00 96.44 70 SER A C 1
ATOM 515 O O . SER A 1 70 ? 11.836 -2.304 -9.589 1.00 96.44 70 SER A O 1
ATOM 517 N N . TRP A 1 71 ? 11.342 -3.344 -7.647 1.00 97.31 71 TRP A N 1
ATOM 518 C CA . TRP A 1 71 ? 10.610 -2.232 -7.070 1.00 97.31 71 TRP A CA 1
ATOM 519 C C . TRP A 1 71 ? 11.054 -1.932 -5.655 1.00 97.31 71 TRP A C 1
ATOM 521 O O . TRP A 1 71 ? 11.338 -2.845 -4.887 1.00 97.31 71 TRP A O 1
ATOM 531 N N . THR A 1 72 ? 11.038 -0.650 -5.322 1.00 96.00 72 THR A N 1
ATOM 532 C CA . THR A 1 72 ? 11.111 -0.142 -3.961 1.00 96.00 72 THR A CA 1
ATOM 533 C C . THR A 1 72 ? 9.754 0.428 -3.611 1.00 96.00 72 THR A C 1
ATOM 535 O O . THR A 1 72 ? 9.072 1.020 -4.452 1.00 96.00 72 THR A O 1
ATOM 538 N N . ILE A 1 73 ? 9.348 0.227 -2.370 1.00 96.12 73 ILE A N 1
ATOM 539 C CA . ILE A 1 73 ? 8.157 0.836 -1.799 1.00 96.12 73 ILE A CA 1
ATOM 540 C C . ILE A 1 73 ? 8.616 1.518 -0.526 1.00 96.12 73 ILE A C 1
ATOM 542 O O . ILE A 1 73 ? 9.217 0.866 0.324 1.00 96.12 73 ILE A O 1
ATOM 546 N N . SER A 1 74 ? 8.336 2.806 -0.411 1.00 94.81 74 SER A N 1
ATOM 547 C CA . SER A 1 74 ? 8.610 3.588 0.787 1.00 94.81 74 SER A CA 1
ATOM 548 C C . SER A 1 74 ? 7.294 4.059 1.379 1.00 94.81 74 SER A C 1
ATOM 550 O O . SER A 1 74 ? 6.429 4.558 0.653 1.00 94.81 74 SER A O 1
ATOM 552 N N . LEU A 1 75 ? 7.152 3.871 2.687 1.00 95.00 75 LEU A N 1
ATOM 553 C CA . LEU A 1 75 ? 6.016 4.343 3.464 1.00 95.00 75 LEU A CA 1
ATOM 554 C C . LEU A 1 75 ? 6.424 5.544 4.314 1.00 95.00 75 LEU A C 1
ATOM 556 O O . LEU A 1 75 ? 7.546 5.610 4.807 1.00 95.00 75 LEU A O 1
ATOM 560 N N . ALA A 1 76 ? 5.510 6.487 4.498 1.00 93.62 76 ALA A N 1
ATOM 561 C CA . ALA A 1 76 ? 5.703 7.555 5.466 1.00 93.62 76 ALA A CA 1
ATOM 562 C C . ALA A 1 76 ? 5.509 7.044 6.908 1.00 93.62 76 ALA A C 1
ATOM 564 O O . ALA A 1 76 ? 4.791 6.067 7.150 1.00 93.62 76 ALA A O 1
ATOM 565 N N . GLU A 1 77 ? 6.132 7.733 7.867 1.00 88.69 77 GLU A N 1
ATOM 566 C CA . GLU A 1 77 ? 6.128 7.394 9.299 1.00 88.69 77 GLU A CA 1
ATOM 567 C C . GLU A 1 77 ? 4.709 7.217 9.866 1.00 88.69 77 GLU A C 1
ATOM 569 O O . GLU A 1 77 ? 4.479 6.331 10.693 1.00 88.69 77 GLU A O 1
ATOM 574 N N . GLU A 1 78 ? 3.729 7.999 9.395 1.00 90.12 78 GLU A N 1
ATOM 575 C CA . GLU A 1 78 ? 2.330 7.903 9.835 1.00 90.12 78 GLU A CA 1
ATOM 576 C C . GLU A 1 78 ? 1.667 6.540 9.565 1.00 90.12 78 GLU A C 1
ATOM 578 O O . GLU A 1 78 ? 0.637 6.232 10.164 1.00 90.12 78 GLU A O 1
ATOM 583 N N . MET A 1 79 ? 2.250 5.692 8.711 1.00 91.94 79 MET A N 1
ATOM 584 C CA . MET A 1 79 ? 1.729 4.348 8.443 1.00 91.94 79 MET A CA 1
ATOM 585 C C . MET A 1 79 ? 2.101 3.329 9.526 1.00 91.94 79 MET A C 1
ATOM 587 O O . MET A 1 79 ? 1.397 2.330 9.680 1.00 91.94 79 MET A O 1
ATOM 591 N N . LYS A 1 80 ? 3.165 3.568 10.302 1.00 88.06 80 LYS A N 1
ATOM 592 C CA . LYS A 1 80 ? 3.640 2.654 11.358 1.00 88.06 80 LYS A CA 1
ATOM 593 C C . LYS A 1 80 ? 2.590 2.287 12.412 1.00 88.06 80 LYS A C 1
ATOM 595 O O . LYS A 1 80 ? 2.523 1.117 12.778 1.00 88.06 80 LYS A O 1
ATOM 600 N N . PRO A 1 81 ? 1.777 3.221 12.937 1.00 88.62 81 PRO A N 1
ATOM 601 C CA . PRO A 1 81 ? 0.730 2.853 13.886 1.00 88.62 81 PRO A CA 1
ATOM 602 C C . PRO A 1 81 ? -0.466 2.137 13.242 1.00 88.62 81 PRO A C 1
ATOM 604 O O . PRO A 1 81 ? -1.293 1.567 13.948 1.00 88.62 81 PRO A O 1
ATOM 607 N N . VAL A 1 82 ? -0.586 2.169 11.914 1.00 91.38 82 VAL A N 1
ATOM 608 C CA . VAL A 1 82 ? -1.743 1.660 11.167 1.00 91.38 82 VAL A CA 1
ATOM 609 C C . VAL A 1 82 ? -1.512 0.241 10.650 1.00 91.38 82 VAL A C 1
ATOM 611 O O . VAL A 1 82 ? -2.439 -0.572 10.597 1.00 91.38 82 VAL A O 1
ATOM 614 N N . VAL A 1 83 ? -0.289 -0.069 10.232 1.00 88.00 83 VAL A N 1
ATOM 615 C CA . VAL A 1 83 ? 0.113 -1.384 9.730 1.00 88.00 83 VAL A CA 1
ATOM 616 C C . VAL A 1 83 ? 1.392 -1.825 10.418 1.00 88.00 83 VAL A C 1
ATOM 618 O O . VAL A 1 83 ? 2.285 -1.022 10.661 1.00 88.00 83 VAL A O 1
ATOM 621 N N . ASP A 1 84 ? 1.500 -3.122 10.696 1.00 81.31 84 ASP A N 1
ATOM 622 C CA . ASP A 1 84 ? 2.743 -3.681 11.214 1.00 81.31 84 ASP A CA 1
ATOM 623 C C . ASP A 1 84 ? 3.728 -3.855 10.057 1.00 81.31 84 ASP A C 1
ATOM 625 O O . ASP A 1 84 ? 3.552 -4.726 9.197 1.00 81.31 84 ASP A O 1
ATOM 629 N N . THR A 1 85 ? 4.733 -2.986 10.030 1.00 68.56 85 THR A N 1
ATOM 630 C CA . THR A 1 85 ? 5.874 -3.052 9.114 1.00 68.56 85 THR A CA 1
ATOM 631 C C . THR A 1 85 ? 7.060 -3.802 9.734 1.00 68.56 85 THR A C 1
ATOM 633 O O . THR A 1 85 ? 8.163 -3.708 9.207 1.00 68.56 85 THR A O 1
ATOM 636 N N . GLY A 1 86 ? 6.866 -4.485 10.874 1.00 65.62 86 GLY A N 1
ATOM 637 C CA . GLY A 1 86 ? 7.901 -5.170 11.653 1.00 65.62 86 GLY A CA 1
ATOM 638 C C . GLY A 1 86 ? 9.019 -4.245 12.172 1.00 65.62 86 GLY A C 1
ATOM 639 O O . GLY A 1 86 ? 9.163 -3.109 11.717 1.00 65.62 86 GLY A O 1
ATOM 640 N N . PRO A 1 87 ? 9.870 -4.696 13.117 1.00 56.00 87 PRO 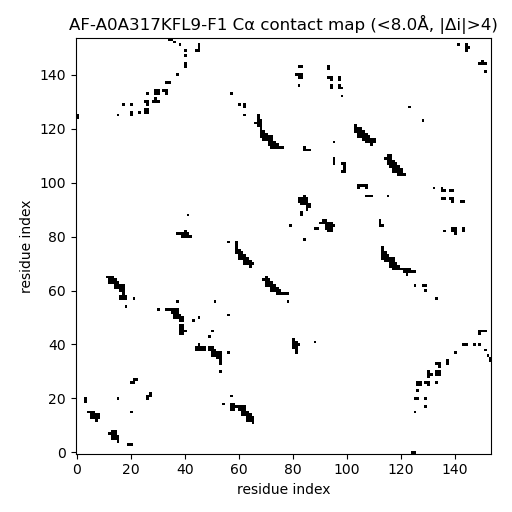A N 1
ATOM 641 C CA . PRO A 1 87 ? 9.662 -5.666 14.201 1.00 56.00 87 PRO A CA 1
ATOM 642 C C . PRO A 1 87 ? 9.061 -5.006 15.471 1.00 56.00 87 PRO A C 1
ATOM 644 O O . PRO A 1 87 ? 9.338 -5.424 16.594 1.00 56.00 87 PRO A O 1
ATOM 647 N N . ASP A 1 88 ? 8.322 -3.904 15.326 1.00 56.69 88 ASP A N 1
ATOM 648 C CA . ASP A 1 88 ? 7.956 -3.037 16.454 1.00 56.69 88 ASP A CA 1
ATOM 649 C C . ASP A 1 88 ? 6.663 -3.426 17.187 1.00 56.69 88 ASP A C 1
ATOM 651 O O . ASP A 1 88 ? 6.474 -3.013 18.333 1.00 56.69 88 ASP A O 1
ATOM 655 N N . VAL A 1 89 ? 5.766 -4.186 16.547 1.00 59.66 89 VAL A N 1
ATOM 656 C CA . VAL A 1 89 ? 4.412 -4.453 17.070 1.00 59.66 89 VAL A CA 1
ATOM 657 C C . VAL A 1 89 ? 4.174 -5.943 17.273 1.00 59.66 89 VAL A C 1
ATOM 659 O O . VAL A 1 89 ? 3.768 -6.362 18.360 1.00 59.66 89 VAL A O 1
ATOM 662 N N . THR A 1 90 ? 4.443 -6.759 16.255 1.00 58.38 90 THR A N 1
ATOM 663 C CA . THR A 1 90 ? 4.462 -8.217 16.370 1.00 58.38 90 THR A CA 1
ATOM 664 C C . THR A 1 90 ? 5.818 -8.770 15.929 1.00 58.38 90 THR A C 1
ATOM 666 O O . THR A 1 90 ? 6.548 -8.128 15.179 1.00 58.38 90 THR A O 1
ATOM 669 N N . ASP A 1 91 ? 6.170 -9.973 16.399 1.00 64.62 91 ASP A N 1
ATOM 670 C CA . ASP A 1 91 ? 7.381 -10.677 15.938 1.00 64.62 91 ASP A CA 1
ATOM 671 C C . ASP A 1 91 ? 7.296 -11.052 14.439 1.00 64.62 91 ASP A C 1
ATOM 673 O O . ASP A 1 91 ? 8.303 -11.422 13.833 1.00 64.62 91 ASP A O 1
ATOM 677 N N . ASP A 1 92 ? 6.098 -10.963 13.843 1.00 72.81 92 ASP A N 1
ATOM 678 C CA . ASP A 1 92 ? 5.836 -11.243 12.436 1.00 72.81 92 ASP A CA 1
ATOM 679 C C . ASP A 1 92 ? 5.792 -9.949 11.617 1.00 72.81 92 ASP A C 1
ATOM 681 O O . ASP A 1 92 ? 5.107 -8.988 11.952 1.00 72.81 92 ASP A O 1
ATOM 685 N N . ASP A 1 93 ? 6.413 -9.975 10.448 1.00 86.00 93 ASP A N 1
ATOM 686 C CA . ASP A 1 93 ? 6.320 -8.892 9.478 1.00 86.00 93 ASP A CA 1
ATOM 687 C C . ASP A 1 93 ? 5.059 -9.042 8.609 1.00 86.00 93 ASP A C 1
ATOM 689 O O . ASP A 1 93 ? 5.061 -9.675 7.544 1.00 86.00 93 ASP A O 1
ATOM 693 N N . ILE A 1 94 ? 3.928 -8.547 9.123 1.00 91.62 94 ILE A N 1
ATOM 694 C CA . ILE A 1 94 ? 2.605 -8.780 8.524 1.00 91.62 94 ILE A CA 1
ATOM 695 C C . ILE A 1 94 ? 2.514 -8.151 7.131 1.00 91.62 94 ILE A C 1
ATOM 697 O O . ILE A 1 94 ? 1.965 -8.773 6.214 1.00 91.62 94 ILE A O 1
ATOM 701 N N . LEU A 1 95 ? 3.040 -6.937 6.949 1.00 93.25 95 LEU A N 1
ATOM 702 C CA . LEU A 1 95 ? 3.010 -6.284 5.646 1.00 93.25 95 LEU A CA 1
ATOM 703 C C . LEU A 1 95 ? 3.914 -6.999 4.635 1.00 93.25 95 LEU A C 1
ATOM 705 O O . LEU A 1 95 ? 3.484 -7.238 3.502 1.00 93.25 95 LEU A O 1
ATOM 709 N N . LEU A 1 96 ? 5.111 -7.432 5.039 1.00 93.06 96 LEU A N 1
ATOM 710 C CA . LEU A 1 96 ? 5.973 -8.230 4.170 1.00 93.06 96 LEU A CA 1
ATOM 711 C C . LEU A 1 96 ? 5.309 -9.542 3.744 1.00 93.06 96 LEU A C 1
ATOM 713 O O . LEU A 1 96 ? 5.352 -9.916 2.568 1.00 93.06 96 LEU A O 1
ATOM 717 N N . ALA A 1 97 ? 4.643 -10.222 4.679 1.00 93.62 97 ALA A N 1
ATOM 718 C CA . ALA A 1 97 ? 3.883 -11.431 4.388 1.00 93.62 97 ALA A CA 1
ATOM 719 C C . ALA A 1 97 ? 2.730 -11.161 3.405 1.00 93.62 97 ALA A C 1
ATOM 721 O O . ALA A 1 97 ? 2.482 -11.973 2.509 1.00 93.62 97 ALA A O 1
ATOM 722 N N . ALA A 1 98 ? 2.052 -10.013 3.523 1.00 95.50 98 ALA A N 1
ATOM 723 C CA . ALA A 1 98 ? 1.003 -9.607 2.591 1.00 95.50 98 ALA A CA 1
ATOM 724 C C . ALA A 1 98 ? 1.548 -9.376 1.170 1.00 95.50 98 ALA A C 1
ATOM 726 O O . ALA A 1 98 ? 0.916 -9.804 0.202 1.00 95.50 98 ALA A O 1
ATOM 727 N N . PHE A 1 99 ? 2.738 -8.782 1.029 1.00 96.31 99 PHE A N 1
ATOM 728 C CA . PHE A 1 99 ? 3.412 -8.679 -0.269 1.00 96.31 99 PHE A CA 1
ATOM 729 C C . PHE A 1 99 ? 3.788 -10.051 -0.833 1.00 96.31 99 PHE A C 1
ATOM 731 O O . PHE A 1 99 ? 3.463 -10.356 -1.981 1.00 96.31 99 PHE A O 1
ATOM 738 N N . ALA A 1 100 ? 4.430 -10.899 -0.026 1.00 95.75 100 ALA A N 1
ATOM 739 C CA . ALA A 1 100 ? 4.882 -12.227 -0.440 1.00 95.75 100 ALA A CA 1
ATOM 740 C C . ALA A 1 100 ? 3.729 -13.164 -0.846 1.00 95.75 100 ALA A C 1
ATOM 742 O O . ALA A 1 100 ? 3.928 -14.091 -1.630 1.00 95.75 100 ALA A O 1
ATOM 743 N N . ALA A 1 101 ? 2.516 -12.927 -0.341 1.00 95.81 101 ALA A N 1
ATOM 744 C CA . ALA A 1 101 ? 1.329 -13.690 -0.710 1.00 95.81 101 ALA A CA 1
ATOM 745 C C . ALA A 1 101 ? 0.813 -13.383 -2.130 1.00 95.81 101 ALA A C 1
ATOM 747 O O . ALA A 1 101 ? 0.004 -14.148 -2.665 1.00 95.81 101 ALA A O 1
ATOM 748 N N . HIS A 1 102 ? 1.240 -12.279 -2.756 1.00 94.75 102 HIS A N 1
ATOM 749 C CA . HIS A 1 102 ? 0.775 -11.920 -4.090 1.00 94.75 102 HIS A CA 1
ATOM 750 C C . HIS A 1 102 ? 1.411 -12.828 -5.171 1.00 94.75 102 HIS A C 1
ATOM 752 O O . HIS A 1 102 ? 2.635 -12.914 -5.245 1.00 94.75 102 HIS A O 1
ATOM 758 N N . PRO A 1 103 ? 0.636 -13.446 -6.088 1.00 93.75 103 PRO A N 1
ATOM 759 C CA . PRO A 1 103 ? 1.149 -14.466 -7.019 1.00 93.75 103 PRO A CA 1
ATOM 760 C C . PRO A 1 103 ? 2.271 -14.029 -7.971 1.00 93.75 103 PRO A C 1
ATOM 762 O O . PRO A 1 103 ? 3.020 -14.864 -8.471 1.00 93.75 103 PRO A O 1
ATOM 765 N N . GLU A 1 104 ? 2.357 -12.735 -8.279 1.00 93.38 104 GLU A N 1
ATOM 766 C CA . GLU A 1 104 ? 3.404 -12.187 -9.155 1.00 93.38 104 GLU A CA 1
ATOM 767 C C . GLU A 1 104 ? 4.685 -11.809 -8.392 1.00 93.38 104 GLU A C 1
ATOM 769 O O . GLU A 1 104 ? 5.694 -11.519 -9.032 1.00 93.38 104 GLU A O 1
ATOM 774 N N . VAL A 1 105 ? 4.673 -11.815 -7.053 1.00 96.81 105 VAL A N 1
ATOM 775 C CA . VAL A 1 105 ? 5.838 -11.489 -6.221 1.00 96.81 105 VAL A CA 1
ATOM 776 C C . VAL A 1 105 ? 6.709 -12.734 -6.068 1.00 96.81 105 VAL A C 1
ATOM 778 O O . VAL A 1 105 ? 6.288 -13.763 -5.553 1.00 96.81 105 VAL A O 1
ATOM 781 N N . THR A 1 106 ? 7.946 -12.642 -6.549 1.00 97.25 106 THR A N 1
ATOM 782 C CA . THR A 1 106 ? 8.962 -13.708 -6.461 1.00 97.25 106 THR A CA 1
ATOM 783 C C . THR A 1 106 ? 9.942 -13.505 -5.312 1.00 97.25 106 THR A C 1
ATOM 785 O O . THR A 1 106 ? 10.564 -14.462 -4.857 1.00 97.25 106 THR A O 1
ATOM 788 N N . LEU A 1 107 ? 10.074 -12.263 -4.851 1.00 96.62 107 LEU A N 1
ATOM 789 C CA . LEU A 1 107 ? 10.864 -11.869 -3.695 1.00 96.62 107 LEU A CA 1
ATOM 790 C C . LEU A 1 107 ? 10.171 -10.676 -3.045 1.00 96.62 107 LEU A C 1
ATOM 792 O O . LEU A 1 107 ? 9.778 -9.747 -3.750 1.00 96.62 107 LEU A O 1
ATOM 796 N N . ALA A 1 108 ? 10.074 -10.704 -1.724 1.00 96.00 108 ALA A N 1
ATOM 797 C CA . ALA A 1 108 ? 9.737 -9.554 -0.907 1.00 96.00 108 ALA A CA 1
ATOM 798 C C . ALA A 1 108 ? 10.730 -9.509 0.256 1.00 96.00 108 ALA A C 1
ATOM 800 O O . ALA A 1 108 ? 10.967 -10.539 0.892 1.00 96.00 108 ALA A O 1
ATOM 801 N N . GLN A 1 109 ? 11.317 -8.345 0.522 1.00 93.06 109 GLN A N 1
ATOM 802 C CA . GLN A 1 109 ? 12.219 -8.138 1.657 1.00 93.06 109 GLN A CA 1
ATOM 803 C C . GLN A 1 109 ? 12.152 -6.699 2.173 1.00 93.06 109 GLN A C 1
ATOM 805 O O . GLN A 1 109 ? 11.685 -5.810 1.462 1.00 93.06 109 GLN A O 1
ATOM 810 N N . HIS A 1 110 ? 12.655 -6.469 3.387 1.00 86.25 110 HIS A N 1
ATOM 811 C CA . HIS A 1 110 ? 12.870 -5.126 3.931 1.00 86.25 110 HIS A CA 1
ATOM 812 C C . HIS A 1 110 ? 14.302 -4.689 3.699 1.00 86.25 110 HIS A C 1
ATOM 814 O O . HIS A 1 110 ? 15.242 -5.414 4.033 1.00 86.25 110 HIS A O 1
ATOM 820 N N . SER A 1 111 ? 14.456 -3.490 3.153 1.00 81.69 111 SER A N 1
ATOM 821 C CA . SER A 1 111 ? 15.727 -2.774 3.165 1.00 81.69 111 SER A CA 1
ATOM 822 C C . SER A 1 111 ? 15.829 -1.834 4.369 1.00 81.69 111 SER A C 1
ATOM 824 O O . SER A 1 111 ? 16.936 -1.589 4.844 1.00 81.69 111 SER A O 1
ATOM 826 N N . ASP A 1 112 ? 14.690 -1.373 4.896 1.00 81.25 112 ASP A N 1
ATOM 827 C CA . ASP A 1 112 ? 14.557 -0.600 6.137 1.00 81.25 112 ASP A CA 1
ATOM 828 C C . ASP A 1 112 ? 13.134 -0.773 6.715 1.00 81.25 112 ASP A C 1
ATOM 830 O O . ASP A 1 112 ? 12.277 -1.377 6.073 1.00 81.25 112 ASP A O 1
ATOM 834 N N . ARG A 1 113 ? 12.851 -0.221 7.901 1.00 77.88 113 ARG A N 1
ATOM 835 C CA . ARG A 1 113 ? 11.551 -0.323 8.596 1.00 77.88 113 ARG A CA 1
ATOM 836 C C . ARG A 1 113 ? 10.358 0.134 7.748 1.00 77.88 113 ARG A C 1
ATOM 838 O O . ARG A 1 113 ? 9.264 -0.393 7.900 1.00 77.88 113 ARG A O 1
ATOM 845 N N . GLU A 1 114 ? 10.558 1.117 6.878 1.00 86.81 114 GLU A N 1
ATOM 846 C CA . GLU A 1 114 ? 9.513 1.676 6.005 1.00 86.81 114 GLU A CA 1
ATOM 847 C C . GLU A 1 114 ? 9.771 1.396 4.525 1.00 86.81 114 GLU A C 1
ATOM 849 O O . GLU A 1 114 ? 9.029 1.872 3.665 1.00 86.81 114 GLU A O 1
ATOM 854 N N . CYS A 1 115 ? 10.847 0.669 4.222 1.00 90.81 115 CYS A N 1
ATOM 855 C CA . CYS A 1 115 ? 11.323 0.463 2.866 1.00 90.81 115 CYS A CA 1
ATOM 856 C C . CYS A 1 115 ? 11.332 -1.021 2.518 1.00 90.81 115 CYS A C 1
ATOM 858 O O . CYS A 1 115 ? 12.043 -1.833 3.112 1.00 90.81 115 CYS A O 1
ATOM 860 N N . PHE A 1 116 ? 10.567 -1.349 1.488 1.00 93.88 116 PHE A N 1
ATOM 861 C CA . PHE A 1 116 ? 10.373 -2.700 0.998 1.00 93.88 116 PHE A CA 1
ATOM 862 C C . PHE A 1 116 ? 10.976 -2.807 -0.391 1.00 93.88 116 PHE A C 1
ATOM 864 O O . PHE A 1 116 ? 10.872 -1.884 -1.201 1.00 93.88 116 PHE A O 1
ATOM 871 N N . GLU A 1 117 ? 11.542 -3.965 -0.691 1.00 95.38 117 GLU A N 1
ATOM 872 C CA . GLU A 1 117 ? 11.998 -4.317 -2.025 1.00 95.38 117 GLU A CA 1
ATOM 873 C C . GLU A 1 117 ? 11.224 -5.527 -2.531 1.00 95.38 117 GLU A C 1
ATOM 875 O O . GLU A 1 117 ? 11.183 -6.574 -1.878 1.00 95.38 117 GLU A O 1
ATOM 880 N N . LEU A 1 118 ? 10.630 -5.389 -3.717 1.00 97.06 118 LEU A N 1
ATOM 881 C CA . LEU A 1 118 ? 9.908 -6.463 -4.387 1.00 97.06 118 LEU A CA 1
ATOM 882 C C . LEU A 1 118 ? 10.578 -6.817 -5.714 1.00 97.06 118 LEU A C 1
ATOM 884 O O . LEU A 1 118 ? 10.920 -5.937 -6.506 1.00 97.06 118 LEU A O 1
ATOM 888 N N . ALA A 1 119 ? 10.676 -8.115 -6.001 1.00 97.25 119 ALA A N 1
ATOM 889 C CA . ALA A 1 119 ? 10.958 -8.613 -7.344 1.00 97.25 119 ALA A CA 1
ATOM 890 C C . ALA A 1 119 ? 9.750 -9.367 -7.894 1.00 97.25 119 ALA A C 1
ATOM 892 O O . ALA A 1 119 ? 9.195 -10.249 -7.229 1.00 97.25 119 ALA A O 1
ATOM 893 N N . LEU A 1 120 ? 9.370 -9.062 -9.133 1.00 97.62 120 LEU A N 1
ATOM 894 C CA . LEU A 1 120 ? 8.171 -9.592 -9.772 1.00 97.62 120 LEU A CA 1
ATOM 895 C C . LEU A 1 120 ? 8.489 -10.540 -10.936 1.00 97.62 120 LEU A C 1
ATOM 897 O O . LEU A 1 120 ? 9.411 -10.318 -11.729 1.00 97.62 120 LEU A O 1
ATOM 901 N N . ALA A 1 121 ? 7.657 -11.571 -11.103 1.00 96.12 121 ALA A N 1
ATOM 902 C CA . ALA A 1 121 ? 7.761 -12.530 -12.205 1.00 96.12 121 ALA A CA 1
ATOM 903 C C . ALA A 1 121 ? 7.558 -11.870 -13.582 1.00 96.12 121 ALA A C 1
ATOM 905 O O . ALA A 1 121 ? 8.130 -12.303 -14.593 1.00 96.12 121 ALA A O 1
ATOM 906 N N . LYS A 1 122 ? 6.768 -10.794 -13.631 1.00 95.19 122 LYS A N 1
ATOM 907 C CA . LYS A 1 122 ? 6.461 -10.006 -14.830 1.00 95.19 122 LYS A CA 1
ATOM 908 C C . LYS A 1 122 ? 6.570 -8.512 -14.527 1.00 95.19 122 LYS A C 1
ATOM 910 O O . LYS A 1 122 ? 6.359 -8.116 -13.385 1.00 95.19 122 LYS A O 1
ATOM 915 N N . PRO A 1 123 ? 6.888 -7.683 -15.537 1.00 95.81 123 PRO A N 1
ATOM 916 C CA . PRO A 1 123 ? 6.910 -6.248 -15.340 1.00 95.81 123 PRO A CA 1
ATOM 917 C C . PRO A 1 123 ? 5.496 -5.725 -15.071 1.00 95.81 123 PRO A C 1
ATOM 919 O O . PRO A 1 123 ? 4.564 -6.073 -15.798 1.00 95.81 123 PRO A O 1
ATOM 922 N N . LEU A 1 124 ? 5.364 -4.868 -14.063 1.00 96.06 124 LEU A N 1
ATOM 923 C CA . LEU A 1 124 ? 4.162 -4.085 -13.792 1.00 96.06 124 LEU A CA 1
ATOM 924 C C . LEU A 1 124 ? 4.379 -2.619 -14.167 1.00 96.06 124 LEU A C 1
ATOM 926 O O . LEU A 1 124 ? 5.505 -2.139 -14.316 1.00 96.06 124 LEU A O 1
ATOM 930 N N . ARG A 1 125 ? 3.279 -1.889 -14.322 1.00 95.69 125 ARG A N 1
ATOM 931 C CA . ARG A 1 125 ? 3.265 -0.425 -14.336 1.00 95.69 125 ARG A CA 1
ATOM 932 C C . ARG A 1 125 ? 3.180 0.109 -12.904 1.00 95.69 125 ARG A C 1
ATOM 934 O O . ARG A 1 125 ? 2.735 -0.589 -11.997 1.00 95.69 125 ARG A O 1
ATOM 941 N N . ALA A 1 126 ? 3.541 1.376 -12.703 1.00 96.50 126 ALA A N 1
ATOM 942 C CA . ALA A 1 126 ? 3.508 1.982 -11.368 1.00 96.50 126 ALA A CA 1
ATOM 943 C C . ALA A 1 126 ? 2.090 2.046 -10.768 1.00 96.50 126 ALA A C 1
ATOM 945 O O . ALA A 1 126 ? 1.934 1.878 -9.566 1.00 96.50 126 ALA A O 1
ATOM 946 N N . ASP A 1 127 ? 1.045 2.221 -11.588 1.00 97.25 127 ASP A N 1
ATOM 947 C CA . ASP A 1 127 ? -0.348 2.182 -11.118 1.00 97.25 127 ASP A CA 1
ATOM 948 C C . ASP A 1 127 ? -0.794 0.780 -10.685 1.00 97.25 127 ASP A C 1
ATOM 950 O O . ASP A 1 127 ? -1.630 0.645 -9.794 1.00 97.25 127 ASP A O 1
ATOM 954 N N . GLU A 1 128 ? -0.235 -0.261 -11.300 1.00 97.25 128 GLU A N 1
ATOM 955 C CA . GLU A 1 128 ? -0.486 -1.656 -10.929 1.00 97.25 128 GLU A CA 1
ATOM 956 C C . GLU A 1 128 ? 0.246 -2.027 -9.641 1.00 97.25 128 GLU A C 1
ATOM 958 O O . GLU A 1 128 ? -0.360 -2.649 -8.770 1.00 97.25 128 GLU A O 1
ATOM 963 N N . LEU A 1 129 ? 1.504 -1.599 -9.481 1.00 97.69 129 LEU A N 1
ATOM 964 C CA . LEU A 1 129 ? 2.208 -1.803 -8.220 1.00 97.69 129 LEU A CA 1
ATOM 965 C C . LEU A 1 129 ? 1.535 -1.031 -7.081 1.00 97.69 129 LEU A C 1
ATOM 967 O O . LEU A 1 129 ? 1.287 -1.616 -6.036 1.00 97.69 129 LEU A O 1
ATOM 971 N N . LEU A 1 130 ? 1.202 0.248 -7.267 1.00 97.94 130 LEU A N 1
ATOM 972 C CA . LEU A 1 130 ? 0.546 1.022 -6.212 1.00 97.94 130 LEU A CA 1
ATOM 973 C C . LEU A 1 130 ? -0.781 0.379 -5.782 1.00 97.94 130 LEU A C 1
ATOM 975 O O . LEU A 1 130 ? -1.085 0.324 -4.594 1.00 97.94 130 LEU A O 1
ATOM 979 N N . ALA A 1 131 ? -1.556 -0.151 -6.732 1.00 98.06 131 ALA A N 1
ATOM 980 C CA . ALA A 1 131 ? -2.770 -0.898 -6.424 1.00 98.06 131 ALA A CA 1
ATOM 981 C C . ALA A 1 131 ? -2.486 -2.165 -5.594 1.00 98.06 131 ALA A C 1
ATOM 983 O O . ALA A 1 131 ? -3.193 -2.416 -4.619 1.00 98.06 131 ALA A O 1
ATOM 984 N N . LEU A 1 132 ? -1.435 -2.920 -5.936 1.00 97.69 132 LEU A N 1
ATOM 985 C CA . LEU A 1 132 ? -0.969 -4.069 -5.152 1.00 97.69 132 LEU A CA 1
ATOM 986 C C . LEU A 1 132 ? -0.566 -3.643 -3.734 1.00 97.69 132 LEU A C 1
ATOM 988 O O . LEU A 1 132 ? -0.977 -4.286 -2.772 1.00 97.69 132 LEU A O 1
ATOM 992 N N . THR A 1 133 ? 0.169 -2.538 -3.591 1.00 97.69 133 THR A N 1
ATOM 993 C CA . THR A 1 133 ? 0.563 -1.977 -2.291 1.00 97.69 133 THR A CA 1
ATOM 994 C C . THR A 1 133 ? -0.647 -1.605 -1.441 1.00 97.69 133 THR A C 1
ATOM 996 O O . THR A 1 133 ? -0.703 -1.968 -0.270 1.00 97.69 133 THR A O 1
ATOM 999 N N . VAL A 1 134 ? -1.660 -0.955 -2.020 1.00 97.94 134 VAL A N 1
ATOM 1000 C CA . VAL A 1 134 ? -2.915 -0.632 -1.318 1.00 97.94 134 VAL A CA 1
ATOM 1001 C C . VAL A 1 134 ? -3.648 -1.897 -0.859 1.00 97.94 134 VAL A C 1
ATOM 1003 O O . VAL A 1 134 ? -4.150 -1.943 0.269 1.00 97.94 134 VAL A O 1
ATOM 1006 N N . ASP A 1 135 ? -3.717 -2.930 -1.702 1.00 97.81 135 ASP A N 1
ATOM 1007 C CA . ASP A 1 135 ? -4.335 -4.209 -1.339 1.00 97.81 135 ASP A CA 1
ATOM 1008 C C . ASP A 1 135 ? -3.548 -4.905 -0.206 1.00 97.81 135 ASP A C 1
ATOM 1010 O O . ASP A 1 135 ? -4.160 -5.403 0.744 1.00 97.81 135 ASP A O 1
ATOM 1014 N N . ALA A 1 136 ? -2.210 -4.879 -0.250 1.00 97.25 136 ALA A N 1
ATOM 1015 C CA . ALA A 1 136 ? -1.339 -5.434 0.789 1.00 97.25 136 ALA A CA 1
ATOM 1016 C C . ALA A 1 136 ? -1.488 -4.694 2.128 1.00 97.25 136 ALA A C 1
ATOM 1018 O O . ALA A 1 136 ? -1.712 -5.336 3.153 1.00 97.25 136 ALA A O 1
ATOM 1019 N N . LEU A 1 137 ? -1.478 -3.356 2.119 1.00 96.81 137 LEU A N 1
ATOM 1020 C CA . LEU A 1 137 ? -1.739 -2.526 3.301 1.00 96.81 137 LEU A CA 1
ATOM 1021 C C . LEU A 1 137 ? -3.117 -2.815 3.897 1.00 96.81 137 LEU A C 1
ATOM 1023 O O . LEU A 1 137 ? -3.264 -2.969 5.106 1.00 96.81 137 LEU A O 1
ATOM 1027 N N . SER A 1 138 ? -4.135 -2.952 3.047 1.00 96.94 138 SER A N 1
ATOM 1028 C CA . SER A 1 138 ? -5.495 -3.280 3.479 1.00 96.94 138 SER A CA 1
ATOM 1029 C C . SER A 1 138 ? -5.585 -4.667 4.120 1.00 96.94 138 SER A C 1
ATOM 1031 O O . SER A 1 138 ? -6.340 -4.859 5.074 1.00 96.94 138 SER A O 1
ATOM 1033 N N . ALA A 1 139 ? -4.859 -5.651 3.587 1.00 96.25 139 ALA A N 1
ATOM 1034 C CA . ALA A 1 139 ? -4.790 -6.992 4.158 1.00 96.25 139 ALA A CA 1
ATOM 1035 C C . ALA A 1 139 ? -4.034 -6.989 5.494 1.00 96.25 139 ALA A C 1
ATOM 1037 O O . ALA A 1 139 ? -4.541 -7.535 6.475 1.00 96.25 139 ALA A O 1
ATOM 1038 N N . ALA A 1 140 ? -2.880 -6.320 5.549 1.00 94.94 140 ALA A N 1
ATOM 1039 C CA . ALA A 1 140 ? -2.053 -6.214 6.744 1.00 94.94 140 ALA A CA 1
ATOM 1040 C C . ALA A 1 140 ? -2.772 -5.480 7.882 1.00 94.94 140 ALA A C 1
ATOM 1042 O O . ALA A 1 140 ? -2.799 -5.975 9.005 1.00 94.94 140 ALA A O 1
ATOM 1043 N N . HIS A 1 141 ? -3.440 -4.362 7.584 1.00 95.56 141 HIS A N 1
ATOM 1044 C CA . HIS A 1 141 ? -4.227 -3.602 8.557 1.00 95.56 141 HIS A CA 1
ATOM 1045 C C . HIS A 1 141 ? -5.338 -4.457 9.187 1.00 95.56 141 HIS A C 1
ATOM 1047 O O . HIS A 1 141 ? -5.476 -4.523 10.408 1.00 95.56 141 HIS A O 1
ATOM 1053 N N . ARG A 1 142 ? -6.102 -5.184 8.360 1.00 95.31 142 ARG A N 1
ATOM 1054 C CA . ARG A 1 142 ? -7.164 -6.086 8.840 1.00 95.31 142 ARG A CA 1
ATOM 1055 C C . ARG A 1 142 ? -6.613 -7.238 9.672 1.00 95.31 142 ARG A C 1
ATOM 1057 O O . ARG A 1 142 ? -7.211 -7.598 10.684 1.00 95.31 142 ARG A O 1
ATOM 1064 N N . GLU A 1 143 ? -5.497 -7.824 9.251 1.00 94.62 143 GLU A N 1
ATOM 1065 C CA . GLU A 1 143 ? -4.862 -8.919 9.981 1.00 94.62 143 GLU A CA 1
ATOM 1066 C C . GLU A 1 143 ? -4.308 -8.452 11.331 1.00 94.62 143 GLU A C 1
ATOM 1068 O O . GLU A 1 143 ? -4.533 -9.121 12.342 1.00 94.62 143 GLU A O 1
ATOM 1073 N N . LEU A 1 144 ? -3.662 -7.285 11.381 1.00 92.94 144 LEU A N 1
ATOM 1074 C CA . LEU A 1 144 ? -3.180 -6.702 12.629 1.00 92.94 144 LEU A CA 1
ATOM 1075 C C . LEU A 1 144 ? -4.344 -6.408 13.582 1.00 92.94 144 LEU A C 1
ATOM 1077 O O . LEU A 1 144 ? -4.322 -6.863 14.726 1.00 92.94 144 LEU A O 1
ATOM 1081 N N . ALA A 1 145 ? -5.402 -5.746 13.106 1.00 93.00 145 ALA A N 1
ATOM 1082 C CA . ALA A 1 145 ? -6.591 -5.476 13.914 1.00 93.00 145 ALA A CA 1
ATOM 1083 C C . ALA A 1 145 ? -7.200 -6.771 14.475 1.00 93.00 145 ALA A C 1
ATOM 1085 O O . ALA A 1 145 ? -7.509 -6.859 15.664 1.00 93.00 145 ALA A O 1
ATOM 1086 N N . ARG A 1 146 ? -7.283 -7.827 13.653 1.00 93.25 146 ARG A N 1
ATOM 1087 C CA . ARG A 1 146 ? -7.752 -9.154 14.077 1.00 93.25 146 ARG A CA 1
ATOM 1088 C C . ARG A 1 146 ? -6.868 -9.759 15.171 1.00 93.25 146 ARG A C 1
ATOM 1090 O O . ARG A 1 146 ? -7.401 -10.313 16.135 1.00 93.25 146 ARG A O 1
ATOM 1097 N N . ARG A 1 147 ? -5.539 -9.681 15.040 1.00 91.50 147 ARG A N 1
ATOM 1098 C CA . ARG A 1 147 ? -4.580 -10.186 16.045 1.00 91.50 147 ARG A CA 1
ATOM 1099 C C . ARG A 1 147 ? -4.695 -9.428 17.365 1.00 91.50 147 ARG A C 1
ATOM 1101 O O . ARG A 1 147 ? -4.698 -10.055 18.424 1.00 91.50 147 ARG A O 1
ATOM 1108 N N . LEU A 1 148 ? -4.863 -8.110 17.289 1.00 90.31 148 LEU A N 1
ATOM 1109 C CA . LEU A 1 148 ? -5.017 -7.221 18.441 1.00 90.31 148 LEU A CA 1
ATOM 1110 C C . LEU A 1 148 ? -6.444 -7.194 19.010 1.00 90.31 148 LEU A C 1
ATOM 1112 O O . LEU A 1 148 ? -6.665 -6.631 20.078 1.00 90.31 148 LEU A O 1
ATOM 1116 N N . ARG A 1 149 ? -7.402 -7.856 18.345 1.00 91.81 149 ARG A N 1
ATOM 1117 C CA . ARG A 1 149 ? -8.832 -7.887 18.705 1.00 91.81 149 ARG A CA 1
ATOM 1118 C C . ARG A 1 149 ? -9.470 -6.493 18.733 1.00 91.81 149 ARG A C 1
ATOM 1120 O O . ARG A 1 149 ? -10.326 -6.223 19.572 1.00 91.81 149 ARG A O 1
ATOM 1127 N N . ILE A 1 150 ? -9.055 -5.636 17.807 1.00 90.44 150 ILE A N 1
ATOM 1128 C CA . ILE A 1 150 ? -9.634 -4.313 17.574 1.00 90.44 150 ILE A CA 1
ATOM 1129 C C . ILE A 1 150 ? -10.719 -4.452 16.506 1.00 90.44 150 ILE A C 1
ATOM 1131 O O . ILE A 1 150 ? -10.505 -5.071 15.462 1.00 90.44 150 ILE A O 1
ATOM 1135 N N . GLU A 1 151 ? -11.893 -3.890 16.776 1.00 89.06 151 GLU A N 1
ATOM 1136 C CA . GLU A 1 151 ? -12.978 -3.820 15.803 1.00 89.06 151 GLU A CA 1
ATOM 1137 C C . GLU A 1 151 ? -12.720 -2.658 14.841 1.00 89.06 151 GLU A C 1
ATOM 1139 O O . GLU A 1 151 ? -12.545 -1.515 15.263 1.00 89.06 151 GLU A O 1
ATOM 1144 N N . LEU A 1 152 ? -12.656 -2.962 13.545 1.00 87.75 152 LEU A N 1
ATOM 1145 C CA . LEU A 1 152 ? -12.480 -1.942 12.518 1.00 87.75 152 LEU A CA 1
ATOM 1146 C C . LEU A 1 152 ? -13.832 -1.313 12.161 1.00 87.75 152 LEU A C 1
ATOM 1148 O O . LEU A 1 152 ? -14.818 -2.041 12.045 1.00 87.75 152 LEU A O 1
ATOM 1152 N N . PRO A 1 153 ? -13.886 0.010 11.936 1.00 79.75 153 PRO A N 1
ATOM 1153 C CA . PRO A 1 153 ? -15.086 0.656 11.421 1.00 79.75 153 PRO A CA 1
ATOM 1154 C C . PRO A 1 153 ? -15.355 0.239 9.963 1.00 79.75 153 PRO A C 1
ATOM 1156 O O . PRO A 1 153 ? -14.416 0.067 9.182 1.00 79.75 153 PRO A O 1
ATOM 1159 N N . ASP A 1 154 ? -16.637 0.110 9.603 1.00 62.84 154 ASP A N 1
ATOM 1160 C CA . ASP A 1 154 ? -17.114 -0.238 8.247 1.00 62.84 154 ASP A CA 1
ATOM 1161 C C . ASP A 1 154 ? -16.674 0.747 7.133 1.00 62.84 154 ASP A C 1
ATOM 1163 O O . ASP A 1 154 ? -16.755 1.990 7.314 1.00 62.84 154 ASP A O 1
#

Foldseek 3Di:
DPPAAFDADPVGWGKDQLVSLCPPPLQVVLLVVFDQWQAFCAPDRPDPVLTDGSVSQSRQWMWIGDFQFKIKIFGDPSCVRRFQLDDPGPVDRQLQVLLVPDPQWPDWDDPDSGMIITGGPDGDDPSNVSSSSSNSSRRRNVVSCVVSVHDDDD

Radius of gyration: 14.75 Å; Cα contacts (8 Å, |Δi|>4): 284; chains: 1; bounding box: 37×27×41 Å

Solvent-accessible surface area (backbone atoms only — not comparable to full-atom values): 8322 Å² total; per-residue (Å²): 106,94,97,51,85,60,51,70,45,99,89,68,25,43,28,43,52,29,65,80,37,52,90,36,69,58,26,45,54,29,55,70,75,32,60,63,51,47,38,23,64,63,83,54,64,64,36,74,89,69,32,35,41,61,68,52,54,30,63,34,30,35,40,30,29,80,73,38,29,48,35,39,39,40,50,41,78,84,47,57,41,37,33,45,54,33,80,83,80,42,99,57,45,43,33,56,50,38,47,48,68,38,91,53,41,76,40,58,47,73,82,46,69,48,29,37,38,38,34,37,79,56,70,51,54,72,47,55,49,52,18,50,51,46,48,21,50,41,50,18,29,54,50,47,30,59,75,72,69,50,82,78,79,123

Sequence (154 aa):
MPGVSPSRSYQGWDEYDGPLLSGRSTVAAALARAPRRFVDLVVEPGDPELALSRDDVLAAITVGTGDGRSWTISLAEEMKPVVDTGPDVTDDDILLAAFAAHPEVTLAQHSDRECFELALAKPLRADELLALTVDALSAAHRELARRLRIELPD

Secondary structure (DSSP, 8-state):
-TT-PPEE-TTS-EEEEHHHHTTSHHHHHHHHHS-SEE--SSSSTT-TTSPEEHHHHHHTEEEEESSSSEEEEEE-GGGTTTS--SSSS-SS-HHHHHHHTSTTEEEEEEEETTEEEEEESS---HHHHHHHHHHHHHHHHHHHHHHHTPPPP-